Protein AF-A0A357CN71-F1 (afdb_monomer)

Solvent-accessible surface area (backbone atoms only — not comparable to full-atom values): 4280 Å² total; per-residue (Å²): 111,70,67,59,54,52,51,52,55,50,52,51,45,67,64,50,49,57,59,34,57,74,70,67,35,61,70,59,45,50,52,51,51,52,53,49,51,51,48,49,53,54,51,50,41,49,75,72,65,50,83,72,75,53,70,70,58,50,55,49,53,53,51,51,50,52,53,50,53,56,61,75,75,109

Sequence (74 aa):
MIIFVVLVFISVFIYEAPELVEKEYWRELAVFTLLLLLSLVLSSLLVSGVKLPYIETVWIELGEGIHRVIQTSL

Radius of gyration: 17.98 Å; Cα contacts (8 Å, |Δi|>4): 23; chains: 1; bounding box: 48×26×34 Å

Mean predicted aligned error: 8.62 Å

Structure (mmCIF, N/CA/C/O backbone):
data_AF-A0A357CN71-F1
#
_entry.id   AF-A0A357CN71-F1
#
loop_
_atom_site.group_PDB
_atom_site.id
_atom_site.type_symbol
_atom_site.label_atom_id
_atom_site.label_alt_id
_atom_site.label_comp_id
_atom_site.label_asym_id
_atom_site.label_en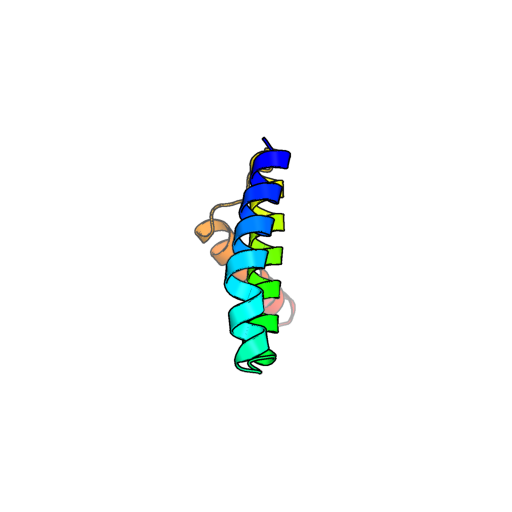tity_id
_atom_site.label_seq_id
_atom_site.pdbx_PDB_ins_code
_atom_site.Cartn_x
_atom_site.Cartn_y
_atom_site.Cartn_z
_atom_site.occupancy
_atom_site.B_iso_or_equiv
_atom_site.auth_seq_id
_atom_site.auth_comp_id
_atom_site.auth_asym_id
_atom_site.auth_atom_id
_atom_site.pdbx_PDB_model_num
ATOM 1 N N . MET A 1 1 ? -0.569 3.931 -18.015 1.00 83.56 1 MET A N 1
ATOM 2 C CA . MET A 1 1 ? -0.746 2.780 -17.097 1.00 83.56 1 MET A CA 1
ATOM 3 C C . MET A 1 1 ? -0.497 3.156 -15.641 1.00 83.56 1 MET A C 1
ATOM 5 O O . MET A 1 1 ? -1.369 2.891 -14.833 1.00 83.56 1 MET A O 1
ATOM 9 N N . ILE A 1 2 ? 0.604 3.838 -15.301 1.00 85.88 2 ILE A N 1
ATOM 10 C CA . ILE A 1 2 ? 0.927 4.177 -13.899 1.00 85.88 2 ILE A CA 1
ATOM 11 C C . ILE A 1 2 ? -0.159 5.006 -13.177 1.00 85.88 2 ILE A C 1
ATOM 13 O O . ILE A 1 2 ? -0.457 4.753 -12.018 1.00 85.88 2 ILE A O 1
ATOM 17 N N . ILE A 1 3 ? -0.825 5.930 -13.883 1.00 88.81 3 ILE A N 1
ATOM 18 C CA . ILE A 1 3 ? -1.925 6.745 -13.330 1.00 88.81 3 ILE A CA 1
ATOM 19 C C . ILE A 1 3 ? -3.088 5.861 -12.855 1.00 88.81 3 ILE A C 1
ATOM 21 O O . ILE A 1 3 ? -3.649 6.101 -11.792 1.00 88.81 3 ILE A O 1
ATOM 25 N N . PHE A 1 4 ? -3.418 4.807 -13.610 1.00 91.50 4 PHE A N 1
ATOM 26 C CA . PHE A 1 4 ? -4.467 3.858 -13.228 1.00 91.50 4 PHE A CA 1
ATOM 27 C C . PHE A 1 4 ? -4.072 3.040 -12.000 1.00 91.50 4 PHE A C 1
ATOM 29 O O . PHE A 1 4 ? -4.915 2.805 -11.144 1.00 91.50 4 PHE A O 1
ATOM 36 N N . VAL A 1 5 ? -2.796 2.656 -11.885 1.00 90.44 5 VAL A N 1
ATOM 37 C CA . VAL A 1 5 ? -2.281 1.962 -10.696 1.00 90.44 5 VAL A CA 1
ATOM 38 C C . VAL A 1 5 ? -2.505 2.829 -9.462 1.00 90.44 5 VAL A C 1
ATOM 40 O O . VAL A 1 5 ? -3.163 2.401 -8.520 1.00 90.44 5 VAL A O 1
ATOM 43 N N . VAL A 1 6 ? -2.040 4.078 -9.500 1.00 91.50 6 VAL A N 1
ATOM 44 C CA . VAL A 1 6 ? -2.186 5.015 -8.380 1.00 91.50 6 VAL A CA 1
ATOM 45 C C . VAL A 1 6 ? -3.661 5.270 -8.050 1.00 91.50 6 VAL A C 1
ATOM 47 O O . VAL A 1 6 ? -4.029 5.241 -6.880 1.00 91.50 6 VAL A O 1
ATOM 50 N N . LEU A 1 7 ? -4.525 5.445 -9.057 1.00 94.12 7 LEU A N 1
ATOM 51 C CA . LEU A 1 7 ? -5.967 5.636 -8.851 1.00 94.12 7 LEU A CA 1
ATOM 52 C C . LEU A 1 7 ? -6.635 4.457 -8.135 1.00 94.12 7 LEU A C 1
ATOM 54 O O . LEU A 1 7 ? -7.455 4.681 -7.245 1.00 94.12 7 LEU A O 1
ATOM 58 N N . VAL A 1 8 ? -6.287 3.218 -8.489 1.00 93.88 8 VAL A N 1
ATOM 59 C CA . VAL A 1 8 ? -6.824 2.021 -7.822 1.00 93.88 8 VAL A CA 1
ATOM 60 C C . VAL A 1 8 ? -6.414 2.005 -6.351 1.00 93.88 8 VAL A C 1
ATOM 62 O O . VAL A 1 8 ? -7.270 1.858 -5.484 1.00 93.88 8 VAL A O 1
ATOM 65 N N . PHE A 1 9 ? -5.133 2.233 -6.055 1.00 93.12 9 PHE A N 1
ATOM 66 C CA . PHE A 1 9 ? -4.642 2.250 -4.675 1.00 93.12 9 PHE A CA 1
ATOM 67 C C . PHE A 1 9 ? -5.250 3.385 -3.838 1.00 93.12 9 PHE A C 1
ATOM 69 O O . PHE A 1 9 ? -5.607 3.157 -2.685 1.00 93.12 9 PHE A O 1
ATOM 76 N N . ILE A 1 10 ? -5.434 4.579 -4.414 1.00 94.00 10 ILE A N 1
ATOM 77 C CA . ILE A 1 10 ? -6.133 5.690 -3.746 1.00 94.00 10 ILE A CA 1
ATOM 78 C C . ILE A 1 10 ? -7.590 5.317 -3.455 1.00 94.00 10 ILE A C 1
ATOM 80 O O . ILE A 1 10 ? -8.081 5.591 -2.365 1.00 94.00 10 ILE A O 1
ATOM 84 N N . SER A 1 11 ? -8.274 4.672 -4.403 1.00 94.62 11 SER A N 1
ATOM 85 C CA . SER A 1 11 ? -9.674 4.266 -4.229 1.00 94.62 11 SER A CA 1
ATOM 86 C C . SER A 1 11 ? -9.828 3.252 -3.094 1.00 94.62 11 SER A C 1
ATOM 88 O O . SER A 1 11 ? -10.708 3.408 -2.254 1.00 94.62 11 SER A O 1
ATOM 90 N N . VAL A 1 12 ? -8.930 2.263 -3.027 1.00 93.75 12 VAL A N 1
ATOM 91 C CA . VAL A 1 12 ? -8.874 1.288 -1.925 1.00 93.75 12 VAL A CA 1
ATOM 92 C C . VAL A 1 12 ? -8.602 1.990 -0.595 1.00 93.75 12 VAL A C 1
ATOM 94 O O . VAL A 1 12 ? -9.283 1.725 0.388 1.00 93.75 12 VAL A O 1
ATOM 97 N N . PHE A 1 13 ? -7.653 2.929 -0.562 1.00 92.81 13 PHE A N 1
ATOM 98 C CA . PHE A 1 13 ? -7.339 3.672 0.656 1.00 92.81 13 PHE A CA 1
ATOM 99 C C . PHE A 1 13 ? -8.535 4.492 1.157 1.00 92.81 13 PHE A C 1
ATOM 101 O O . PHE A 1 13 ? -8.847 4.439 2.338 1.00 92.81 13 PHE A O 1
ATOM 108 N N . ILE A 1 14 ? -9.231 5.217 0.277 1.00 93.69 14 ILE A N 1
ATOM 109 C CA . ILE A 1 14 ? -10.401 6.029 0.651 1.00 93.69 14 ILE A CA 1
ATOM 110 C C . ILE A 1 14 ? -11.564 5.159 1.138 1.00 93.69 14 ILE A C 1
ATOM 112 O O . ILE A 1 14 ? -12.337 5.619 1.971 1.00 93.69 14 ILE A O 1
ATOM 116 N N . TYR A 1 15 ? -11.703 3.934 0.631 1.00 93.06 15 TYR A N 1
ATOM 117 C CA . TYR A 1 15 ? -12.768 3.029 1.053 1.00 93.06 15 TYR A CA 1
ATOM 118 C C . TYR A 1 15 ? 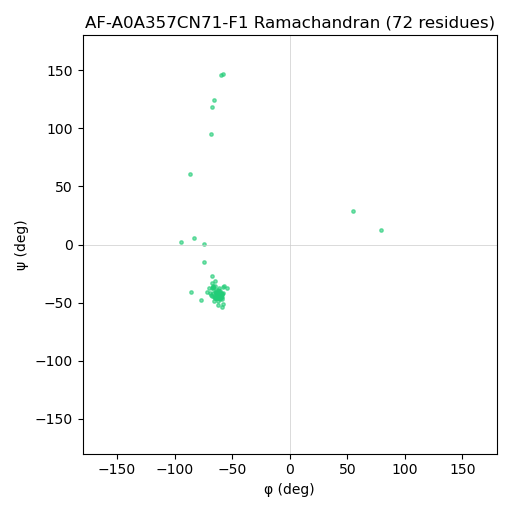-12.475 2.383 2.414 1.00 93.06 15 TYR A C 1
ATOM 120 O O . TYR A 1 15 ? -13.320 2.426 3.301 1.00 93.06 15 TYR A O 1
ATOM 128 N N . GLU A 1 16 ? -11.265 1.853 2.607 1.00 91.25 16 GLU A N 1
ATOM 129 C CA . GLU A 1 16 ? -10.924 1.070 3.803 1.00 91.25 16 GLU A CA 1
ATOM 130 C C . GLU A 1 16 ? -10.459 1.941 4.986 1.00 91.25 16 GLU A C 1
ATOM 132 O O . GLU A 1 16 ? -10.820 1.697 6.137 1.00 91.25 16 GLU A O 1
ATOM 137 N N . ALA A 1 17 ? -9.651 2.980 4.728 1.00 89.38 17 ALA A N 1
ATOM 138 C CA . ALA A 1 17 ? -9.063 3.808 5.781 1.00 89.38 17 ALA A CA 1
ATOM 139 C C . ALA A 1 17 ? -10.084 4.480 6.722 1.00 89.38 17 ALA A C 1
ATOM 141 O O . ALA A 1 17 ? -9.814 4.491 7.925 1.00 89.38 17 ALA A O 1
ATOM 142 N N . PRO A 1 18 ? -11.227 5.040 6.265 1.00 86.94 18 PRO A N 1
ATOM 143 C CA . PRO A 1 18 ? -12.172 5.674 7.182 1.00 86.94 18 PRO A CA 1
ATOM 144 C C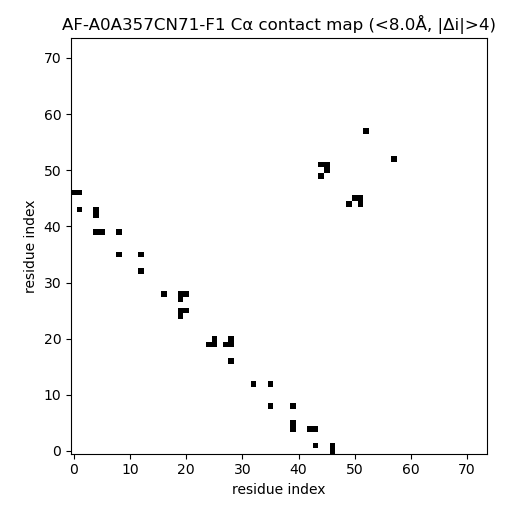 . PRO A 1 18 ? -12.802 4.672 8.152 1.00 86.94 18 PRO A C 1
ATOM 146 O O . PRO A 1 18 ? -12.975 5.012 9.317 1.00 86.94 18 PRO A O 1
ATOM 149 N N . GLU A 1 19 ? -13.065 3.435 7.721 1.00 91.00 19 GLU A N 1
ATOM 150 C CA . GLU A 1 19 ? -13.612 2.389 8.593 1.00 91.00 19 GLU A CA 1
ATOM 151 C C . GLU A 1 19 ? -12.630 2.030 9.723 1.00 91.00 19 GLU A C 1
ATOM 153 O O . GLU A 1 19 ? -13.017 1.882 10.884 1.00 91.00 19 GLU A O 1
ATOM 158 N N . LEU A 1 20 ? -11.337 1.933 9.397 1.00 88.19 20 LEU A N 1
ATOM 159 C CA . LEU A 1 20 ? -10.261 1.671 10.361 1.00 88.19 20 LEU A CA 1
ATOM 160 C C . LEU A 1 20 ? -10.068 2.827 11.354 1.00 88.19 20 LEU A C 1
ATOM 162 O O . LEU A 1 20 ? -9.766 2.592 12.526 1.00 88.19 20 LEU A O 1
ATOM 166 N N . VAL A 1 21 ? -10.246 4.067 10.894 1.00 90.25 21 VAL A N 1
ATOM 167 C CA . VAL A 1 21 ? -10.182 5.269 11.738 1.00 90.25 21 VAL A CA 1
ATOM 168 C C . VAL A 1 21 ? -11.401 5.355 12.657 1.00 90.25 21 VAL A C 1
ATOM 170 O O . VAL A 1 21 ? -11.242 5.666 13.834 1.00 90.25 21 VAL A O 1
ATOM 173 N N . GLU A 1 22 ? -12.598 5.036 12.158 1.00 90.69 22 GLU A N 1
ATOM 174 C CA . GLU A 1 22 ? -13.839 5.048 12.942 1.00 90.69 22 GLU A CA 1
ATOM 175 C C . GLU A 1 22 ? -13.791 4.052 14.109 1.00 90.69 22 GLU A C 1
ATOM 177 O O . GLU A 1 22 ? -14.254 4.358 15.206 1.00 90.69 22 GLU A O 1
ATOM 182 N N . LYS A 1 23 ? -13.170 2.885 13.907 1.00 91.00 23 LYS A N 1
ATOM 183 C CA . LYS A 1 23 ? -13.005 1.854 14.946 1.00 91.00 23 LYS A CA 1
ATOM 184 C C . LYS A 1 23 ? -11.802 2.083 15.876 1.00 91.00 23 LYS A C 1
ATOM 186 O O . LYS A 1 23 ? -11.506 1.219 16.697 1.00 91.00 23 LYS A O 1
ATOM 191 N N . GLU A 1 24 ? -11.096 3.211 15.747 1.00 88.00 24 GLU A N 1
ATOM 192 C CA . GLU A 1 24 ? -9.858 3.536 16.483 1.00 88.00 24 GLU A CA 1
ATOM 193 C C . GLU A 1 24 ? -8.748 2.473 16.347 1.00 88.00 24 GLU A C 1
ATOM 195 O O . GLU A 1 24 ? -7.878 2.309 17.211 1.00 88.00 24 GLU A O 1
ATOM 200 N N . TYR A 1 25 ? -8.726 1.749 15.230 1.00 90.38 25 TYR A N 1
ATOM 201 C CA . TYR A 1 25 ? -7.764 0.683 14.976 1.00 90.38 25 TYR A CA 1
ATOM 202 C C . TYR A 1 25 ? -6.465 1.213 14.365 1.00 90.38 25 TYR A C 1
ATOM 204 O O . TYR A 1 25 ? -6.030 0.823 13.283 1.00 90.38 25 TYR A O 1
ATOM 212 N N . TRP A 1 26 ? -5.781 2.085 15.105 1.00 88.31 26 TRP A N 1
ATOM 213 C CA . TRP A 1 26 ? -4.552 2.760 14.670 1.00 88.31 26 TRP A CA 1
ATOM 214 C C . TRP A 1 26 ? -3.424 1.802 14.269 1.00 88.31 26 TRP A C 1
ATOM 216 O O . TRP A 1 26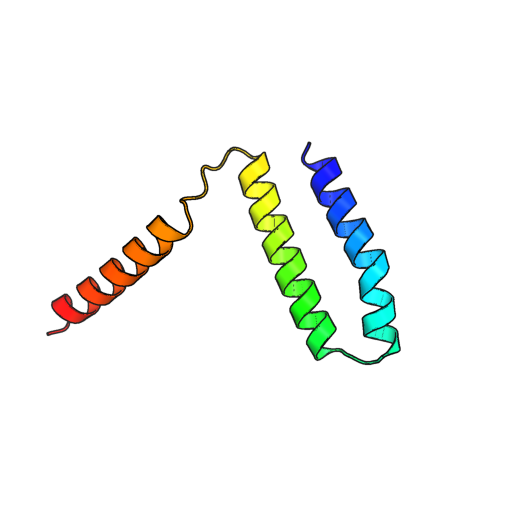 ? -2.680 2.070 13.325 1.00 88.31 26 TRP A O 1
ATOM 226 N N . ARG A 1 27 ? -3.301 0.662 14.962 1.00 91.69 27 ARG A N 1
ATOM 227 C CA . ARG A 1 27 ? -2.301 -0.363 14.630 1.00 91.69 27 ARG A CA 1
ATOM 228 C C . ARG A 1 27 ? -2.623 -1.047 13.304 1.00 91.69 27 ARG A C 1
ATOM 230 O O . ARG A 1 27 ? -1.723 -1.251 12.497 1.00 91.69 27 ARG A O 1
ATOM 237 N N . GLU A 1 28 ? -3.885 -1.388 13.073 1.00 92.19 28 GLU A N 1
ATOM 238 C CA 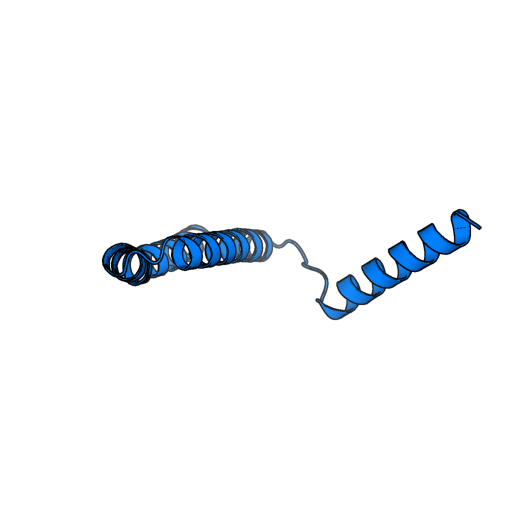. GLU A 1 28 ? -4.307 -2.018 11.820 1.00 92.19 28 GLU A CA 1
ATOM 239 C C . GLU A 1 28 ? -4.246 -1.028 10.661 1.00 92.19 28 GLU A C 1
ATOM 241 O O . GLU A 1 28 ? -3.768 -1.393 9.593 1.00 92.19 28 GLU A O 1
ATOM 246 N N . LEU A 1 29 ? -4.587 0.243 10.890 1.00 91.62 29 LEU A N 1
ATOM 247 C CA . LEU A 1 29 ? -4.411 1.314 9.912 1.00 91.62 29 LEU A CA 1
ATOM 248 C C . LEU A 1 29 ? -2.940 1.464 9.498 1.00 91.62 29 LEU A C 1
ATOM 250 O O . LEU A 1 29 ? -2.650 1.611 8.310 1.00 91.62 29 LEU A O 1
ATOM 254 N N . ALA A 1 30 ? -2.007 1.394 10.454 1.00 91.62 30 ALA A N 1
ATOM 255 C CA . ALA A 1 30 ? -0.575 1.459 10.174 1.00 91.62 30 ALA A CA 1
ATOM 256 C C . ALA A 1 30 ? -0.101 0.264 9.334 1.00 91.62 30 ALA A C 1
ATOM 258 O O . ALA A 1 30 ? 0.594 0.459 8.337 1.00 91.62 30 ALA A O 1
ATOM 259 N N . VAL A 1 31 ? -0.511 -0.960 9.691 1.00 95.12 31 VAL A N 1
ATOM 260 C CA . VAL A 1 31 ? -0.174 -2.177 8.930 1.00 95.12 31 VAL A CA 1
ATOM 261 C C . VAL A 1 31 ? -0.793 -2.136 7.531 1.00 95.12 31 VAL A C 1
ATOM 263 O O . VAL A 1 31 ? -0.094 -2.387 6.552 1.00 95.12 31 VAL A O 1
ATOM 266 N N . PHE A 1 32 ? -2.068 -1.765 7.420 1.00 93.06 32 PHE A N 1
ATOM 267 C CA . PHE A 1 32 ? -2.774 -1.604 6.151 1.00 93.06 32 PHE A CA 1
ATOM 268 C C . PHE A 1 32 ? -2.071 -0.587 5.254 1.00 93.06 32 PHE A C 1
ATOM 270 O O . PHE A 1 32 ? -1.726 -0.903 4.119 1.00 93.06 32 PHE A O 1
ATOM 277 N N . THR A 1 33 ? -1.783 0.605 5.779 1.00 92.00 33 THR A N 1
ATOM 278 C CA . THR A 1 33 ? -1.117 1.672 5.024 1.00 92.00 33 THR A CA 1
ATOM 279 C C . THR A 1 33 ? 0.274 1.242 4.571 1.00 92.00 33 THR A C 1
ATOM 281 O O . THR A 1 33 ? 0.644 1.487 3.425 1.00 92.00 33 THR A O 1
ATOM 284 N N . LEU A 1 34 ? 1.034 0.558 5.432 1.00 94.75 34 LEU A N 1
ATOM 285 C CA . LEU A 1 34 ? 2.366 0.053 5.107 1.00 94.75 34 LEU A CA 1
ATOM 286 C C . LEU A 1 34 ? 2.323 -1.014 4.003 1.00 94.75 34 LEU A C 1
ATOM 288 O O . LEU A 1 34 ? 3.098 -0.938 3.051 1.00 94.75 34 LEU A O 1
ATOM 292 N N . LEU A 1 35 ? 1.395 -1.971 4.086 1.00 94.00 35 LEU A N 1
ATOM 293 C CA . LEU A 1 35 ? 1.199 -2.994 3.055 1.00 94.00 35 LEU A CA 1
ATOM 294 C C . LEU A 1 35 ? 0.689 -2.400 1.736 1.00 94.00 35 LEU A C 1
ATOM 296 O O . LEU A 1 35 ? 1.105 -2.837 0.659 1.00 94.00 35 LEU A O 1
ATOM 300 N N . LEU A 1 36 ? -0.176 -1.388 1.803 1.00 94.12 36 LEU A N 1
ATOM 301 C CA . LEU A 1 36 ? -0.711 -0.689 0.638 1.00 94.12 36 LEU A CA 1
ATOM 302 C C . LEU A 1 36 ? 0.391 0.108 -0.072 1.00 94.12 36 LEU A C 1
ATOM 304 O O . LEU A 1 36 ? 0.532 0.003 -1.290 1.00 94.12 36 LEU A O 1
ATOM 308 N N . LEU A 1 37 ? 1.239 0.816 0.680 1.00 93.44 37 LEU A N 1
ATOM 309 C CA . LEU A 1 37 ? 2.435 1.487 0.159 1.00 93.44 37 LEU A CA 1
ATOM 310 C C . LEU A 1 37 ? 3.414 0.500 -0.475 1.00 93.44 37 LEU A C 1
ATOM 312 O O . LEU A 1 37 ? 3.879 0.734 -1.590 1.00 93.44 37 LEU A O 1
ATOM 316 N N . LEU A 1 38 ? 3.699 -0.616 0.200 1.00 94.38 38 LEU A N 1
ATOM 317 C CA . LEU A 1 38 ? 4.576 -1.659 -0.330 1.00 94.38 38 LEU A CA 1
ATOM 318 C C . LEU 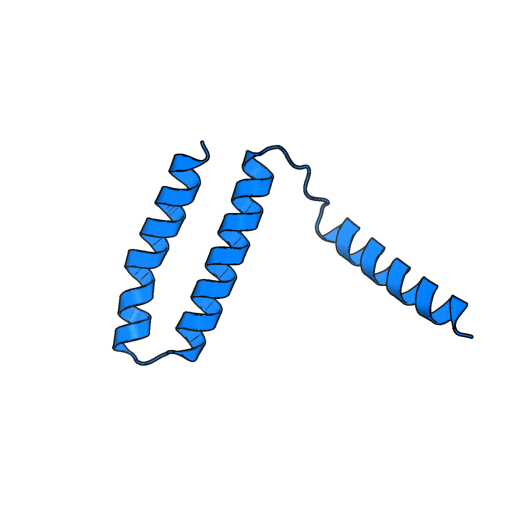A 1 38 ? 4.039 -2.201 -1.662 1.00 94.38 38 LEU A C 1
ATOM 320 O O . LEU A 1 38 ? 4.782 -2.313 -2.638 1.00 94.38 38 LEU A O 1
ATOM 324 N N . SER A 1 39 ? 2.736 -2.471 -1.722 1.00 92.50 39 SER A N 1
ATOM 325 C CA . SER A 1 39 ? 2.059 -2.939 -2.933 1.00 92.50 39 SER A CA 1
ATOM 326 C C . SER A 1 39 ? 2.104 -1.902 -4.056 1.00 92.50 39 SER A C 1
ATOM 328 O O . SER A 1 39 ? 2.356 -2.260 -5.205 1.00 92.50 39 SER A O 1
ATOM 330 N N . LEU A 1 40 ? 1.921 -0.617 -3.744 1.00 93.00 40 LEU A N 1
ATOM 331 C CA . LEU A 1 40 ? 2.018 0.473 -4.716 1.00 93.00 40 LEU A CA 1
ATOM 332 C C . LEU A 1 40 ? 3.435 0.593 -5.287 1.00 93.00 40 LEU A C 1
ATOM 334 O O . LEU A 1 40 ? 3.592 0.732 -6.502 1.00 93.00 40 LEU A O 1
ATOM 338 N N . VAL A 1 41 ? 4.463 0.492 -4.443 1.00 92.00 41 VAL A N 1
ATOM 339 C CA . VAL A 1 41 ? 5.869 0.509 -4.872 1.00 92.00 41 VAL A CA 1
ATOM 340 C C . VAL A 1 41 ? 6.161 -0.678 -5.789 1.00 92.00 41 VAL A C 1
ATOM 342 O O . VAL A 1 41 ? 6.632 -0.474 -6.909 1.00 92.00 41 VAL A O 1
ATOM 345 N N . LEU A 1 42 ? 5.819 -1.900 -5.371 1.00 90.19 42 LEU A N 1
ATOM 346 C CA . LEU A 1 42 ? 6.021 -3.119 -6.165 1.00 90.19 42 LEU A CA 1
ATOM 347 C C . LEU A 1 42 ? 5.270 -3.075 -7.500 1.00 90.19 42 LEU A C 1
ATOM 349 O O . LEU A 1 42 ? 5.834 -3.400 -8.543 1.00 90.19 42 LEU A O 1
ATOM 353 N N . SER A 1 43 ? 4.017 -2.623 -7.490 1.00 90.50 43 SER A N 1
ATOM 354 C CA . SER A 1 43 ? 3.203 -2.488 -8.700 1.00 90.50 43 SER A CA 1
ATOM 355 C C . SER A 1 43 ? 3.763 -1.413 -9.640 1.00 90.50 43 SER A C 1
ATOM 357 O O . SER A 1 43 ? 3.810 -1.602 -10.856 1.00 90.50 43 SER A O 1
ATOM 359 N N . SER A 1 44 ? 4.291 -0.314 -9.091 1.00 88.75 44 SER A N 1
ATOM 360 C CA . SER A 1 44 ? 4.964 0.734 -9.871 1.00 88.75 44 SER A CA 1
ATOM 361 C C . SER A 1 44 ? 6.271 0.243 -10.499 1.00 88.75 44 SER A C 1
ATOM 363 O O . SER A 1 44 ? 6.525 0.529 -11.670 1.00 88.75 44 SER A O 1
ATOM 365 N N . LEU A 1 45 ? 7.077 -0.532 -9.763 1.00 88.50 45 LEU A N 1
ATOM 366 C CA . LEU A 1 45 ? 8.277 -1.211 -10.274 1.00 88.50 45 LEU A CA 1
ATOM 367 C C . LEU A 1 45 ? 7.926 -2.155 -11.433 1.00 88.50 45 LEU A C 1
ATOM 369 O O . LEU A 1 45 ? 8.554 -2.094 -12.491 1.00 88.50 45 LEU A O 1
ATOM 373 N N . LEU A 1 46 ? 6.878 -2.964 -11.261 1.00 87.38 46 LEU A N 1
ATOM 374 C CA . LEU A 1 46 ? 6.413 -3.912 -12.271 1.00 87.38 46 LEU A CA 1
ATOM 375 C C . LEU A 1 46 ? 5.948 -3.204 -13.552 1.00 87.38 46 LEU A C 1
ATOM 377 O O . LEU A 1 46 ? 6.352 -3.581 -14.650 1.00 87.38 46 LEU A O 1
ATOM 381 N N . VAL A 1 47 ? 5.150 -2.137 -13.426 1.00 88.38 47 VAL A N 1
ATOM 382 C CA . VAL A 1 47 ? 4.690 -1.336 -14.577 1.00 88.38 47 VAL A CA 1
ATOM 383 C C . VAL A 1 47 ? 5.832 -0.569 -15.243 1.00 88.38 47 VAL A C 1
ATOM 385 O O . VAL A 1 47 ? 5.779 -0.325 -16.446 1.00 88.38 47 VAL A O 1
ATOM 388 N N . SER A 1 48 ? 6.884 -0.235 -14.497 1.00 86.19 48 SER A N 1
ATOM 389 C CA . SER A 1 48 ? 8.102 0.375 -15.046 1.00 86.19 48 SER A CA 1
ATOM 390 C C . SER A 1 48 ? 8.986 -0.626 -15.806 1.00 86.19 48 SER A C 1
ATOM 392 O O . SER A 1 48 ? 10.033 -0.244 -16.322 1.00 86.19 48 SER A O 1
ATOM 394 N N . GLY A 1 49 ? 8.581 -1.898 -15.900 1.00 82.88 49 GLY A N 1
ATOM 395 C CA . GLY A 1 49 ? 9.309 -2.938 -16.626 1.00 82.88 49 GLY A CA 1
ATOM 396 C C . GLY A 1 49 ? 10.502 -3.507 -15.859 1.00 82.88 49 GLY A C 1
ATOM 397 O O . GLY A 1 49 ? 11.317 -4.224 -16.442 1.00 82.88 49 GLY A O 1
ATOM 398 N N . VAL A 1 50 ? 10.616 -3.215 -14.558 1.00 83.12 50 VAL A N 1
ATOM 399 C CA . VAL A 1 50 ? 11.621 -3.850 -13.705 1.00 83.12 50 VAL A CA 1
ATOM 400 C C . VAL A 1 50 ? 11.251 -5.322 -13.565 1.00 83.12 50 VAL A C 1
ATOM 402 O O . VAL A 1 50 ? 10.181 -5.663 -13.059 1.00 83.12 50 VAL A O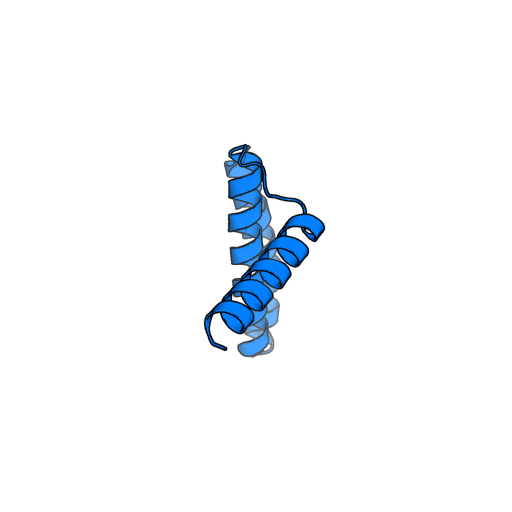 1
ATOM 405 N N . LYS A 1 51 ? 12.138 -6.204 -14.035 1.00 74.56 51 LYS A N 1
ATOM 406 C CA . LYS A 1 51 ? 12.011 -7.649 -13.833 1.00 74.56 51 LYS A CA 1
ATOM 407 C C . LYS A 1 51 ? 12.224 -7.939 -12.355 1.00 74.56 51 LYS A C 1
ATOM 409 O O . LYS A 1 51 ? 13.357 -8.046 -11.898 1.00 74.56 51 LYS A O 1
ATOM 414 N N . LEU A 1 52 ? 11.126 -8.017 -11.615 1.00 71.25 52 LEU A N 1
ATOM 415 C CA . LEU A 1 52 ? 11.155 -8.496 -10.245 1.00 71.25 52 LEU A CA 1
ATOM 416 C C . LEU A 1 52 ? 11.552 -9.981 -10.281 1.00 71.25 52 LEU A C 1
ATOM 418 O O . LEU A 1 52 ? 10.915 -10.746 -11.015 1.00 71.25 52 LEU A O 1
ATOM 422 N N . PRO A 1 53 ? 12.613 -10.392 -9.563 1.00 73.12 53 PRO A N 1
ATOM 423 C CA . PRO A 1 53 ? 12.953 -11.802 -9.440 1.00 73.12 53 PRO A CA 1
ATOM 424 C C . PRO A 1 53 ? 11.770 -12.558 -8.831 1.00 73.12 53 PRO A C 1
ATOM 426 O O . PRO A 1 53 ? 11.018 -12.020 -8.013 1.00 73.12 53 PRO A O 1
ATOM 429 N N . TYR A 1 54 ? 11.587 -13.810 -9.246 1.00 75.06 54 TYR A N 1
ATOM 430 C CA . TYR A 1 54 ? 10.562 -14.662 -8.658 1.00 75.06 54 TYR A CA 1
ATOM 431 C C . TYR A 1 54 ? 10.832 -14.819 -7.159 1.00 75.06 54 TYR A C 1
ATOM 433 O O . TYR A 1 54 ? 11.985 -14.871 -6.726 1.00 75.06 54 TYR A O 1
ATOM 441 N N . ILE A 1 55 ? 9.770 -14.918 -6.359 1.00 76.06 55 ILE A N 1
ATOM 442 C CA . ILE A 1 55 ? 9.900 -15.011 -4.899 1.00 76.06 55 ILE A CA 1
ATOM 443 C C . ILE A 1 55 ? 10.834 -16.168 -4.502 1.00 76.06 55 ILE A C 1
ATOM 445 O O . ILE A 1 55 ? 11.654 -16.019 -3.604 1.00 76.06 55 ILE A O 1
ATOM 449 N N . GLU A 1 56 ? 10.773 -17.283 -5.238 1.00 76.00 56 GLU A N 1
ATOM 450 C CA . GLU A 1 56 ? 11.614 -18.468 -5.043 1.00 76.00 56 GLU A CA 1
ATOM 451 C C . GLU A 1 56 ? 13.103 -18.147 -5.191 1.00 76.00 56 GLU A C 1
ATOM 453 O O . GLU A 1 56 ? 13.904 -18.528 -4.344 1.00 76.00 56 GLU A O 1
ATOM 458 N N . THR A 1 57 ? 13.467 -17.377 -6.219 1.00 78.12 57 THR A N 1
ATOM 459 C CA . THR A 1 57 ? 14.858 -16.963 -6.442 1.00 78.12 57 THR A CA 1
ATOM 460 C C . THR A 1 57 ? 15.360 -16.023 -5.348 1.00 78.12 57 THR A C 1
ATOM 462 O O .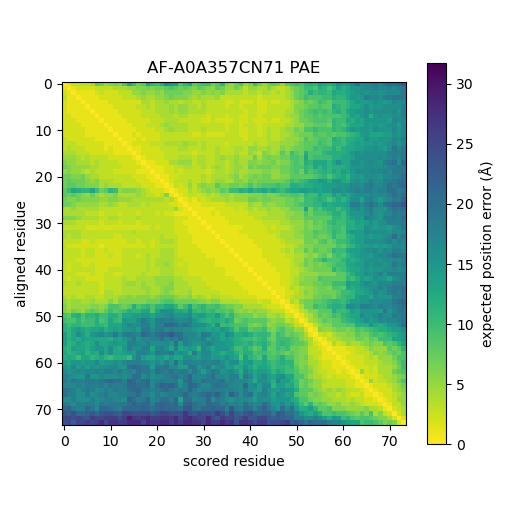 THR A 1 57 ? 16.490 -16.176 -4.900 1.00 78.12 57 THR A O 1
ATOM 465 N N . VAL A 1 58 ? 14.507 -15.128 -4.835 1.00 80.69 58 VAL A N 1
ATOM 466 C CA . VAL A 1 58 ? 14.880 -14.220 -3.737 1.00 80.69 58 VAL A CA 1
ATOM 467 C C . VAL A 1 58 ? 15.149 -14.992 -2.450 1.00 80.69 58 VAL A C 1
ATOM 469 O O . VAL A 1 58 ? 16.150 -14.732 -1.793 1.00 80.69 58 VAL A O 1
ATOM 472 N N . TRP A 1 59 ? 14.296 -15.954 -2.083 1.00 81.00 59 TRP A N 1
ATOM 473 C CA . TRP A 1 59 ? 14.504 -16.760 -0.873 1.00 81.00 59 TRP A CA 1
ATOM 474 C C . TRP A 1 59 ? 15.790 -17.584 -0.932 1.00 81.00 59 TRP A C 1
ATOM 476 O O . TRP A 1 59 ? 16.496 -17.679 0.073 1.00 81.00 59 TRP A O 1
ATOM 486 N N . ILE A 1 60 ? 16.104 -18.144 -2.103 1.00 82.44 60 ILE A N 1
ATOM 487 C CA . ILE A 1 60 ? 17.337 -18.904 -2.323 1.00 82.44 60 ILE A CA 1
ATOM 488 C C . ILE A 1 60 ? 18.552 -17.977 -2.208 1.00 82.44 60 ILE A C 1
ATOM 490 O O . ILE A 1 60 ? 19.456 -18.276 -1.434 1.00 82.44 60 ILE A O 1
ATOM 494 N N . GLU A 1 61 ? 18.547 -16.818 -2.872 1.00 82.75 61 GLU A N 1
ATOM 495 C CA . GLU A 1 61 ? 19.649 -15.845 -2.795 1.00 82.75 61 GLU A CA 1
ATOM 496 C C . GLU A 1 61 ? 19.873 -15.314 -1.374 1.00 82.75 61 GLU A C 1
ATOM 498 O O . GLU A 1 61 ? 21.012 -15.170 -0.928 1.00 82.75 61 GLU A O 1
ATOM 503 N N . LEU A 1 62 ? 18.796 -15.046 -0.632 1.00 84.38 62 LEU A N 1
ATOM 504 C CA . LEU A 1 62 ? 18.884 -14.560 0.745 1.00 84.38 62 LEU A CA 1
ATOM 505 C C . LEU A 1 62 ? 19.423 -15.650 1.682 1.00 84.38 62 LEU A C 1
ATOM 507 O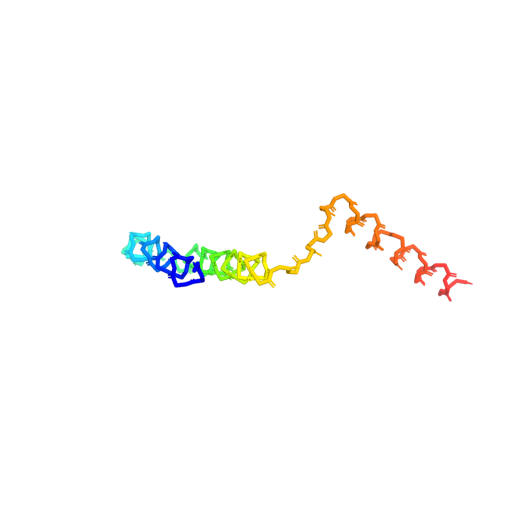 O . LEU A 1 62 ? 20.278 -15.373 2.525 1.00 84.38 62 LEU A O 1
ATOM 511 N N . GLY A 1 63 ? 18.966 -16.893 1.509 1.00 85.25 63 GLY A N 1
ATOM 512 C CA . GLY A 1 63 ? 19.461 -18.052 2.251 1.00 85.25 63 GLY A CA 1
ATOM 513 C C . GLY A 1 63 ? 20.935 -18.349 1.966 1.00 85.25 63 GLY A C 1
ATOM 514 O O . GLY A 1 63 ? 21.718 -18.536 2.899 1.00 85.25 63 GLY A O 1
ATOM 515 N N . GLU A 1 64 ? 21.339 -18.319 0.695 1.00 84.44 64 GLU A N 1
ATOM 516 C CA . GLU A 1 64 ? 22.736 -18.483 0.281 1.00 84.44 64 GLU A CA 1
ATOM 517 C C . GLU A 1 64 ? 23.623 -17.341 0.788 1.00 84.44 64 GLU A C 1
ATOM 519 O O . GLU A 1 64 ? 24.731 -17.584 1.274 1.00 84.44 64 GLU A O 1
ATOM 524 N N . GLY A 1 65 ? 23.135 -16.099 0.742 1.00 85.25 65 GLY A N 1
ATOM 525 C CA . GLY A 1 65 ? 23.837 -14.929 1.264 1.00 85.25 65 GLY A CA 1
ATOM 526 C C . GLY A 1 65 ? 24.118 -15.038 2.763 1.00 85.25 65 GLY A C 1
ATOM 527 O O . GLY A 1 65 ? 25.250 -14.816 3.197 1.00 85.25 65 GLY A O 1
ATOM 528 N N . ILE A 1 66 ? 23.123 -15.451 3.552 1.00 85.94 66 ILE A N 1
ATOM 529 C CA . ILE A 1 66 ? 23.279 -15.676 4.997 1.00 85.94 66 ILE A CA 1
ATOM 530 C C . ILE A 1 66 ? 24.259 -16.824 5.264 1.00 85.94 66 ILE A C 1
ATOM 532 O O . ILE A 1 66 ? 25.169 -16.675 6.080 1.00 85.94 66 ILE A O 1
ATOM 536 N N . HIS A 1 67 ? 24.119 -17.948 4.554 1.00 82.75 67 HIS A N 1
ATOM 537 C CA . HIS A 1 67 ? 25.016 -19.096 4.701 1.00 82.75 67 HIS A CA 1
ATOM 538 C C . HIS A 1 67 ? 26.476 -18.721 4.408 1.00 82.75 67 HIS A C 1
ATOM 540 O O . HIS A 1 67 ? 27.385 -19.100 5.149 1.00 82.75 67 HIS A O 1
ATOM 546 N N . ARG A 1 68 ? 26.709 -17.927 3.357 1.00 83.06 68 ARG A N 1
ATOM 547 C CA . ARG A 1 68 ? 28.040 -17.441 2.986 1.00 83.06 68 ARG A CA 1
ATOM 548 C C . ARG A 1 68 ? 28.645 -16.555 4.070 1.00 83.06 68 ARG A C 1
ATOM 550 O O . ARG A 1 68 ? 29.800 -16.772 4.416 1.00 83.06 68 ARG A O 1
ATOM 557 N N . VAL A 1 69 ? 27.877 -15.613 4.626 1.00 82.88 69 VAL A N 1
ATOM 558 C CA . VAL A 1 69 ? 28.333 -14.733 5.719 1.00 82.88 69 VAL A CA 1
ATOM 559 C C . VAL A 1 69 ? 28.748 -15.550 6.942 1.00 82.88 69 VAL A C 1
ATOM 561 O O . VAL A 1 69 ? 29.832 -15.318 7.476 1.00 82.88 69 VAL A O 1
ATOM 564 N N . ILE A 1 70 ? 27.942 -16.544 7.326 1.00 84.12 70 ILE A N 1
ATOM 565 C CA . ILE A 1 70 ? 28.232 -17.435 8.457 1.00 84.12 70 ILE A CA 1
ATOM 566 C C . ILE A 1 70 ? 29.529 -18.224 8.217 1.00 84.12 70 ILE A C 1
ATOM 568 O O . ILE A 1 70 ? 30.376 -18.271 9.108 1.00 84.12 70 ILE A O 1
ATOM 572 N N . GLN A 1 71 ? 29.736 -18.777 7.016 1.00 77.38 71 GLN A N 1
ATOM 573 C CA . GLN A 1 71 ? 30.970 -19.502 6.679 1.00 77.38 71 GLN A CA 1
ATOM 574 C C . GLN A 1 71 ? 32.217 -18.616 6.614 1.00 77.38 71 GLN A C 1
ATOM 576 O O . GLN A 1 71 ? 33.293 -19.084 6.949 1.00 77.38 71 GLN A O 1
ATOM 581 N N . THR A 1 72 ? 32.110 -17.353 6.195 1.00 76.44 72 THR A N 1
ATOM 582 C CA . THR A 1 72 ? 33.256 -16.422 6.222 1.00 76.44 72 THR A CA 1
ATOM 583 C C . THR A 1 72 ? 33.614 -15.916 7.620 1.00 76.44 72 THR A C 1
ATOM 585 O O . THR A 1 72 ? 34.688 -15.347 7.791 1.00 76.44 72 THR A O 1
ATOM 588 N N . SER A 1 73 ? 32.725 -16.080 8.604 1.00 63.69 73 SER A N 1
ATOM 589 C CA . SER A 1 73 ? 32.940 -15.652 9.995 1.00 63.69 73 SER A CA 1
ATOM 590 C C . SER A 1 73 ? 33.498 -16.743 10.924 1.00 63.69 73 SER A C 1
ATOM 592 O O . SER A 1 73 ? 33.671 -16.475 12.114 1.00 63.69 73 SER A O 1
ATOM 594 N N . LEU A 1 74 ? 33.769 -17.944 10.397 1.00 55.25 74 LEU A N 1
ATOM 595 C CA . LEU A 1 74 ? 34.244 -19.136 11.115 1.00 55.25 74 LEU A CA 1
ATOM 596 C C . LEU A 1 74 ? 35.581 -19.604 10.524 1.00 55.25 74 LEU A C 1
ATOM 598 O O . LEU A 1 74 ? 36.473 -19.964 11.323 1.00 55.25 74 LEU A O 1
#

Secondary structure (DSSP, 8-state):
-HHHHHHHHHHHHHHHHHHHHHTT-HHHHHHHHHHHHHHHHHHHHHHTT--PPPHHHHHHHHHHHHHHHHHHT-

pLDDT: mean 86.8, std 7.53, range [55.25, 95.12]

Foldseek 3Di:
DLVVLVVVLVVVCVVVVVVCVVVVVVVVSVVVVVVSVVVSVVVNCVVVVNPDPDPVVVVVVVVVVVVVVVVVVD